Protein AF-A0A7S2EVN6-F1 (afdb_monomer_lite)

pLDDT: mean 78.7, std 13.64, range [41.75, 97.62]

Organism: Trieres chinensis (NCBI:txid1514140)

Secondary structure (DSSP, 8-state):
-HHHHHHHHHHHHHHS----SS---HHHHHHHHHHHHHHHHHHHHHHHHT-TTS-HHHHHHHHHHHHHHHHHT-TT------HHHHHHHTHHHHHHHHHHTS-HHHHHHTHHHHHHIIIIIHHHHHHHHHHHHHHHHHHHT-

Sequence (142 aa):
ARTCCASILNVFHEHCDHPEEEDLSDRRLFIIVFVIAFCGMVKSLIRHFKIRWLPEAAGCILVGVLAWVIMQFVPHFDFHFDGDMFLRVLVPPIVFEAALSIDKKAFHRHVVPIILFAVVGTLMSTMLTALIVSKGTALMNT

Structure (mmCIF, N/CA/C/O backbone):
data_AF-A0A7S2EVN6-F1
#
_entry.id   AF-A0A7S2EVN6-F1
#
loop_
_atom_site.group_PDB
_atom_site.id
_atom_site.type_symbol
_atom_site.label_atom_id
_atom_site.label_alt_id
_atom_site.label_comp_id
_atom_site.label_asym_id
_atom_site.label_entity_id
_atom_site.label_seq_id
_atom_site.pdbx_PDB_ins_code
_atom_site.Cartn_x
_atom_site.Cartn_y
_atom_site.Cartn_z
_atom_site.occupancy
_atom_site.B_iso_or_equiv
_atom_site.auth_seq_id
_atom_site.auth_comp_id
_atom_site.auth_asym_id
_atom_site.auth_atom_id
_atom_site.pdbx_PDB_model_num
ATOM 1 N N . ALA A 1 1 ? -17.744 -49.969 -2.277 1.00 50.44 1 ALA A N 1
ATOM 2 C CA . ALA A 1 1 ? -16.954 -48.883 -1.652 1.00 50.44 1 ALA A CA 1
ATOM 3 C C . ALA A 1 1 ? -15.914 -48.243 -2.587 1.00 50.44 1 ALA A C 1
ATOM 5 O O . ALA A 1 1 ? -15.731 -47.040 -2.499 1.00 50.44 1 ALA A O 1
ATOM 6 N N . ARG A 1 2 ? -15.243 -48.981 -3.495 1.00 54.56 2 ARG A N 1
ATOM 7 C CA . ARG A 1 2 ? -14.191 -48.411 -4.374 1.00 54.56 2 ARG A CA 1
ATOM 8 C C . ARG A 1 2 ? -14.696 -47.512 -5.516 1.00 54.56 2 ARG A C 1
ATOM 10 O O . ARG A 1 2 ? -13.951 -46.666 -5.986 1.00 54.56 2 ARG A O 1
ATOM 17 N N . THR A 1 3 ? -15.956 -47.649 -5.921 1.00 59.03 3 THR A 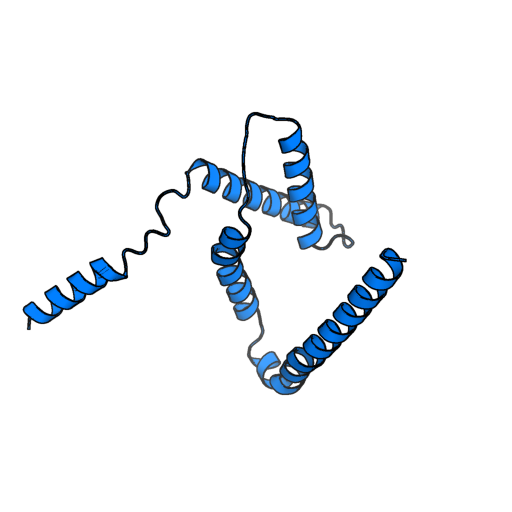N 1
ATOM 18 C CA . THR A 1 3 ? -16.560 -46.858 -7.007 1.00 59.03 3 THR A CA 1
ATOM 19 C C . THR A 1 3 ? -16.851 -45.404 -6.614 1.00 59.03 3 THR A C 1
ATOM 21 O O . THR A 1 3 ? -16.676 -44.520 -7.441 1.00 59.03 3 THR A O 1
ATOM 24 N N . CYS A 1 4 ? -17.185 -45.123 -5.345 1.00 61.94 4 CYS A N 1
ATOM 25 C CA . CYS A 1 4 ? -17.371 -43.743 -4.862 1.00 61.94 4 CYS A CA 1
ATOM 26 C C . CYS A 1 4 ? -16.069 -42.932 -4.844 1.00 61.94 4 CYS A C 1
ATOM 28 O O . CYS A 1 4 ? -16.094 -41.745 -5.148 1.00 61.94 4 CYS A O 1
ATOM 30 N N . CYS A 1 5 ? -14.938 -43.565 -4.507 1.00 63.44 5 CYS A N 1
ATOM 31 C CA . CYS A 1 5 ? -13.643 -42.883 -4.486 1.00 63.44 5 CYS A CA 1
ATOM 32 C C . CYS A 1 5 ? -13.216 -42.474 -5.905 1.00 63.44 5 CYS A C 1
ATOM 34 O O . CYS A 1 5 ? -12.750 -41.362 -6.104 1.00 63.44 5 CYS A O 1
ATOM 36 N N . ALA A 1 6 ? -13.471 -43.330 -6.902 1.00 71.12 6 ALA A N 1
ATOM 37 C CA . ALA A 1 6 ? -13.182 -43.023 -8.301 1.00 71.12 6 ALA A CA 1
ATOM 38 C C . ALA A 1 6 ? -14.041 -41.866 -8.848 1.00 71.12 6 ALA A C 1
ATOM 40 O O . ALA A 1 6 ? -13.512 -41.004 -9.540 1.00 71.12 6 ALA A O 1
ATOM 41 N N . SER A 1 7 ? -15.334 -41.793 -8.498 1.00 67.00 7 SER A N 1
ATOM 42 C CA . SER A 1 7 ? -16.186 -40.666 -8.915 1.00 67.00 7 SER A CA 1
ATOM 43 C C . SER A 1 7 ? -15.789 -39.341 -8.268 1.00 67.00 7 SER A C 1
ATOM 45 O O . SER A 1 7 ? -15.781 -38.328 -8.956 1.00 67.00 7 SER A O 1
ATOM 47 N N . ILE A 1 8 ? -15.433 -39.325 -6.978 1.00 70.62 8 ILE A N 1
ATOM 48 C CA . ILE A 1 8 ? -14.989 -38.085 -6.318 1.00 70.62 8 ILE A CA 1
ATOM 49 C C . ILE A 1 8 ? -13.604 -37.657 -6.817 1.00 70.62 8 ILE A C 1
ATOM 51 O O . ILE A 1 8 ? -13.391 -36.467 -7.009 1.00 70.62 8 ILE A O 1
ATOM 55 N N . LEU A 1 9 ? -12.691 -38.596 -7.096 1.00 71.12 9 LEU A N 1
ATOM 56 C CA . LEU A 1 9 ? -11.378 -38.283 -7.670 1.00 71.12 9 LEU A CA 1
ATOM 57 C C . LEU A 1 9 ? -11.504 -37.686 -9.081 1.00 71.12 9 LEU A C 1
ATOM 59 O O . LEU A 1 9 ? -10.786 -36.748 -9.406 1.00 71.12 9 LEU A O 1
ATOM 63 N N . ASN A 1 10 ? -12.445 -38.182 -9.892 1.00 73.88 10 ASN A N 1
ATOM 64 C CA . ASN A 1 10 ? -12.692 -37.656 -11.236 1.00 73.88 10 ASN A CA 1
ATOM 65 C C . ASN A 1 10 ? -13.333 -36.257 -11.203 1.00 73.88 10 ASN A C 1
ATOM 67 O O . ASN A 1 10 ? -12.949 -35.399 -11.983 1.00 73.88 10 ASN A O 1
ATOM 71 N N . VAL A 1 11 ? -14.249 -35.995 -10.259 1.00 68.06 11 VAL A N 1
ATOM 72 C CA . VAL A 1 11 ? -14.825 -34.652 -10.039 1.00 68.06 11 VAL A CA 1
ATOM 73 C C . VAL A 1 11 ? -13.787 -33.683 -9.464 1.00 68.06 11 VAL A C 1
ATOM 75 O O . VAL A 1 11 ? -13.754 -32.524 -9.859 1.00 68.06 11 VAL A O 1
ATOM 78 N N . PHE A 1 12 ? -12.904 -34.142 -8.572 1.00 66.06 12 PHE A N 1
ATOM 79 C CA . PHE A 1 12 ? -11.794 -33.329 -8.067 1.00 66.06 12 PHE A CA 1
ATOM 80 C C . PHE A 1 12 ? -10.809 -32.980 -9.190 1.00 66.06 12 PHE A C 1
ATOM 82 O O . PHE A 1 12 ? -10.344 -31.855 -9.256 1.00 66.06 12 PHE A O 1
ATOM 89 N N . HIS A 1 13 ? -10.545 -33.898 -10.120 1.00 63.03 13 HIS A N 1
ATOM 90 C CA . HIS A 1 13 ? -9.684 -33.633 -11.275 1.00 63.03 13 HIS A CA 1
ATOM 91 C C . HIS A 1 13 ? -10.342 -32.723 -12.332 1.00 63.03 13 HIS A C 1
ATOM 93 O O . HIS A 1 13 ? -9.641 -32.065 -13.087 1.00 63.03 13 HIS A O 1
ATOM 99 N N . GLU A 1 14 ? -11.677 -32.669 -12.388 1.00 64.19 14 GLU A N 1
ATOM 100 C CA . GLU A 1 14 ? -12.427 -31.800 -13.312 1.00 64.19 14 GLU A CA 1
ATOM 101 C C . GLU A 1 14 ? -12.707 -30.402 -12.722 1.00 64.19 14 GLU A C 1
ATOM 103 O O . GLU A 1 14 ? -12.917 -29.451 -13.468 1.00 64.19 14 GLU A O 1
ATOM 108 N N . HIS A 1 15 ? -12.706 -30.255 -11.387 1.00 62.88 15 HIS A N 1
ATOM 109 C CA . HIS A 1 15 ? -13.02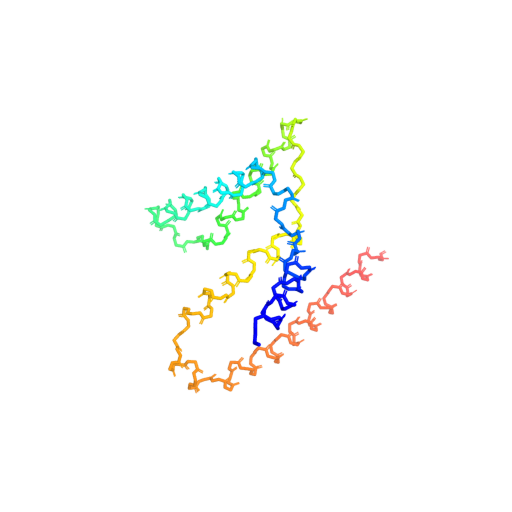1 -28.993 -10.694 1.00 62.88 15 HIS A CA 1
ATOM 110 C C . HIS A 1 15 ? -11.844 -28.365 -9.925 1.00 62.88 15 HIS A C 1
ATOM 112 O O . HIS A 1 15 ? -11.918 -27.195 -9.556 1.00 62.88 15 HIS A O 1
ATOM 118 N N . CYS A 1 16 ? -10.770 -29.119 -9.667 1.00 57.09 16 CYS A N 1
ATOM 119 C CA . CYS A 1 16 ? -9.502 -28.607 -9.134 1.00 57.09 16 CYS A CA 1
ATOM 120 C C . CYS A 1 16 ? -8.379 -28.578 -10.177 1.00 57.09 16 CYS A C 1
ATOM 122 O O . CYS A 1 16 ? -7.253 -28.250 -9.817 1.00 57.09 16 CYS A O 1
ATOM 124 N N . ASP A 1 17 ? -8.682 -28.824 -11.453 1.00 43.09 17 ASP A N 1
ATOM 125 C CA . ASP A 1 17 ? -7.917 -28.212 -12.540 1.00 43.09 17 ASP A CA 1
ATOM 126 C C . ASP A 1 17 ? -8.483 -26.803 -12.752 1.00 43.09 17 ASP A C 1
ATOM 128 O O . ASP A 1 17 ? -9.249 -26.513 -13.668 1.00 43.09 17 ASP A O 1
ATOM 132 N N . HIS A 1 18 ? -8.201 -25.927 -11.790 1.00 42.00 18 HIS A N 1
ATOM 133 C CA . HIS A 1 18 ? -8.130 -24.516 -12.114 1.00 42.00 18 HIS A CA 1
ATOM 134 C C . HIS A 1 18 ? -6.762 -24.337 -12.770 1.00 42.00 18 HIS A C 1
ATOM 136 O O . HIS A 1 18 ? -5.760 -24.391 -12.052 1.00 42.00 18 HIS A O 1
ATOM 142 N N . PRO A 1 19 ? -6.668 -24.087 -14.085 1.00 42.41 19 PRO A N 1
ATOM 143 C CA . PRO A 1 19 ? -5.458 -23.514 -14.625 1.00 42.41 19 PRO A CA 1
ATOM 144 C C . PRO A 1 19 ? -5.441 -22.048 -14.178 1.00 42.41 19 PRO A C 1
ATOM 146 O O . PRO A 1 19 ? -5.857 -21.152 -14.904 1.00 42.41 19 PRO A O 1
ATOM 149 N N . GLU A 1 20 ? -5.011 -21.786 -12.945 1.00 42.31 20 GLU A N 1
ATOM 150 C CA . GLU A 1 20 ? -4.385 -20.497 -12.629 1.00 42.31 20 GLU A CA 1
ATOM 151 C C . GLU A 1 20 ? -2.854 -20.647 -12.510 1.00 42.31 20 GLU A C 1
ATOM 153 O O . GLU A 1 20 ? -2.201 -19.752 -11.983 1.00 42.31 20 GLU A O 1
ATOM 158 N N . GLU A 1 21 ? -2.259 -21.740 -13.026 1.00 50.19 21 GLU A N 1
ATOM 159 C CA . GLU A 1 21 ? -0.810 -22.011 -12.902 1.00 50.19 21 GLU A CA 1
ATOM 160 C C . GLU A 1 21 ? -0.042 -22.447 -14.178 1.00 50.19 21 GLU A C 1
ATOM 162 O O . GLU A 1 21 ? 1.091 -22.900 -14.068 1.00 50.19 21 GLU A O 1
ATOM 167 N N . GLU A 1 22 ? -0.534 -22.209 -15.399 1.00 46.84 22 GLU A N 1
ATOM 168 C CA . GLU A 1 22 ? 0.283 -22.288 -16.638 1.00 46.84 22 GLU A CA 1
ATOM 169 C C . GLU A 1 22 ? -0.158 -21.127 -17.561 1.00 46.84 22 GLU A C 1
ATOM 171 O O . GLU A 1 22 ? -1.283 -21.133 -18.038 1.00 46.84 22 GLU A O 1
ATOM 176 N N . ASP A 1 23 ? 0.508 -19.985 -17.777 1.00 41.75 23 ASP A N 1
ATOM 177 C CA . ASP A 1 23 ? 1.918 -19.620 -17.918 1.00 41.75 23 ASP A CA 1
ATOM 178 C C . ASP A 1 23 ? 2.271 -18.388 -17.052 1.00 41.75 23 ASP A C 1
ATOM 180 O O . ASP A 1 23 ? 2.330 -17.241 -17.526 1.00 41.75 23 ASP A O 1
ATOM 184 N N . LEU A 1 24 ? 2.596 -18.577 -15.772 1.00 57.38 24 LEU A N 1
ATOM 185 C CA . LEU A 1 24 ? 3.371 -17.563 -15.054 1.00 57.38 24 LEU A CA 1
ATOM 186 C C . LEU A 1 24 ? 4.819 -17.683 -15.541 1.00 57.38 24 LEU A C 1
ATOM 188 O O . LEU A 1 24 ? 5.660 -18.255 -14.860 1.00 57.38 24 LEU A O 1
ATOM 192 N N . SER A 1 25 ? 5.067 -17.191 -16.766 1.00 62.56 25 SER A N 1
ATOM 193 C CA . SER A 1 25 ? 6.353 -17.221 -17.477 1.00 62.56 25 SER A CA 1
ATOM 194 C C . SER A 1 25 ? 7.500 -17.118 -16.479 1.00 62.56 25 SER A C 1
ATOM 196 O O . SER A 1 25 ? 7.534 -16.144 -15.724 1.00 62.56 25 SER A O 1
ATOM 198 N N . ASP A 1 26 ? 8.430 -18.077 -16.469 1.00 75.81 26 ASP A N 1
ATOM 199 C CA . ASP A 1 26 ? 9.527 -18.137 -15.490 1.00 75.81 26 ASP A CA 1
ATOM 200 C C . ASP A 1 26 ? 10.207 -16.771 -15.326 1.00 75.81 26 ASP A C 1
ATOM 202 O O . ASP A 1 26 ? 10.501 -16.316 -14.223 1.00 75.81 26 ASP A O 1
ATOM 206 N N . ARG A 1 27 ? 10.351 -16.040 -16.439 1.00 69.62 27 ARG A N 1
ATOM 207 C CA . ARG A 1 27 ? 10.858 -14.664 -16.498 1.00 69.62 27 ARG A CA 1
ATOM 208 C C . ARG A 1 27 ? 10.067 -13.676 -15.631 1.00 69.62 27 ARG A C 1
ATOM 210 O O . ARG A 1 27 ? 10.679 -12.837 -14.979 1.00 69.62 27 ARG A O 1
ATOM 217 N N . ARG A 1 28 ? 8.734 -13.745 -15.611 1.00 72.19 28 ARG A N 1
ATOM 218 C CA . ARG A 1 28 ? 7.881 -12.927 -14.733 1.00 72.19 28 ARG A CA 1
ATOM 219 C C . ARG A 1 28 ? 8.102 -13.289 -13.266 1.00 72.19 28 ARG A C 1
ATOM 221 O O . ARG A 1 28 ? 8.254 -12.376 -12.458 1.00 72.19 28 ARG A O 1
ATOM 228 N N . LEU A 1 29 ? 8.203 -14.578 -12.932 1.00 74.75 29 LEU A N 1
ATOM 229 C CA . LEU A 1 29 ? 8.488 -15.016 -11.563 1.00 74.75 29 LEU A CA 1
ATOM 230 C C . LEU A 1 29 ? 9.865 -14.527 -11.094 1.00 74.75 29 LEU A C 1
ATOM 232 O O . LEU A 1 29 ? 9.979 -13.943 -10.019 1.00 74.75 29 LEU A O 1
ATOM 236 N N . PHE A 1 30 ? 10.897 -14.680 -11.930 1.00 79.50 30 PHE A N 1
ATOM 237 C CA . PHE A 1 30 ? 12.245 -14.183 -11.647 1.00 79.50 30 PHE A CA 1
ATOM 238 C C . PHE A 1 30 ? 12.265 -12.670 -11.422 1.00 79.50 30 PHE A C 1
ATOM 240 O O . PHE A 1 30 ? 12.925 -12.211 -10.494 1.00 79.50 30 PHE A O 1
ATOM 247 N N . ILE A 1 31 ? 11.518 -11.896 -12.217 1.00 76.38 31 ILE A N 1
ATOM 248 C CA . ILE A 1 31 ? 11.396 -10.444 -12.029 1.00 76.38 31 ILE A CA 1
ATOM 249 C C . ILE A 1 31 ? 10.712 -10.127 -10.693 1.00 76.38 31 ILE A C 1
ATOM 251 O O . ILE A 1 31 ? 11.223 -9.301 -9.941 1.00 76.38 31 ILE A O 1
ATOM 255 N N . ILE A 1 32 ? 9.607 -10.798 -10.353 1.00 76.12 32 ILE A N 1
ATOM 256 C CA . ILE A 1 32 ? 8.900 -10.587 -9.078 1.00 76.12 32 ILE A CA 1
ATOM 257 C C . ILE A 1 32 ? 9.819 -10.914 -7.893 1.00 76.12 32 ILE A C 1
ATOM 259 O O . ILE A 1 32 ? 9.953 -10.108 -6.973 1.00 76.12 32 ILE A O 1
ATOM 263 N N . VAL A 1 33 ? 10.509 -12.056 -7.935 1.00 81.00 33 VAL A N 1
ATOM 264 C CA . VAL A 1 33 ? 11.463 -12.472 -6.896 1.00 81.00 33 VAL A CA 1
ATOM 265 C C . VAL A 1 33 ? 12.624 -11.485 -6.790 1.00 81.00 33 VAL A C 1
ATOM 267 O O . VAL A 1 33 ? 13.006 -11.114 -5.682 1.00 81.00 33 VAL A O 1
ATOM 270 N N . PHE A 1 34 ? 13.157 -11.009 -7.917 1.00 83.25 34 PHE A N 1
ATOM 271 C CA . PHE A 1 34 ? 14.225 -10.012 -7.937 1.00 83.25 34 PHE A CA 1
ATOM 272 C C . PHE A 1 34 ? 13.774 -8.682 -7.320 1.00 83.25 34 PHE A C 1
ATOM 274 O O . PHE A 1 34 ? 14.496 -8.107 -6.507 1.00 83.25 34 PHE A O 1
ATOM 281 N N . VAL A 1 35 ? 12.562 -8.220 -7.637 1.00 80.56 35 VAL A N 1
ATOM 282 C CA . VAL A 1 35 ? 11.978 -7.002 -7.055 1.00 80.56 35 VAL A CA 1
ATOM 283 C C . VAL A 1 35 ? 11.761 -7.166 -5.549 1.00 80.56 35 VAL A C 1
ATOM 285 O O . VAL A 1 35 ? 12.150 -6.287 -4.783 1.00 80.56 35 VAL A O 1
ATOM 288 N N . ILE A 1 36 ? 11.217 -8.301 -5.094 1.00 80.88 36 ILE A N 1
ATOM 289 C CA . ILE A 1 36 ? 11.040 -8.591 -3.661 1.00 80.88 36 ILE A CA 1
ATOM 290 C C . ILE A 1 36 ? 12.399 -8.659 -2.949 1.00 80.88 36 ILE A C 1
ATOM 292 O O . ILE A 1 36 ? 12.553 -8.092 -1.865 1.00 80.88 36 ILE A O 1
ATOM 296 N N . ALA A 1 37 ? 13.409 -9.283 -3.561 1.00 85.00 37 ALA A N 1
ATOM 297 C CA . ALA A 1 37 ? 14.765 -9.347 -3.023 1.00 85.00 37 ALA A CA 1
ATOM 298 C C . ALA A 1 37 ? 15.412 -7.958 -2.929 1.00 85.00 37 ALA A C 1
ATOM 300 O O . ALA A 1 37 ? 16.040 -7.641 -1.918 1.00 85.00 37 ALA A O 1
ATOM 301 N N . PHE A 1 38 ? 15.220 -7.100 -3.934 1.00 86.19 38 PHE A N 1
ATOM 302 C CA . PHE A 1 38 ? 15.721 -5.727 -3.918 1.00 86.19 38 PHE A CA 1
ATOM 303 C C . PHE A 1 38 ? 15.002 -4.873 -2.865 1.00 86.19 38 PHE A C 1
ATOM 305 O O . PHE A 1 38 ? 15.654 -4.155 -2.107 1.00 86.19 38 PHE A O 1
ATOM 312 N N . CYS A 1 39 ? 13.681 -5.006 -2.731 1.00 83.94 39 CYS A N 1
ATOM 313 C CA . CYS A 1 39 ? 12.923 -4.413 -1.627 1.00 83.94 39 CYS A CA 1
ATOM 314 C C . CYS A 1 39 ? 13.453 -4.886 -0.262 1.00 83.94 39 CYS A C 1
ATOM 316 O O . CYS A 1 39 ? 13.663 -4.073 0.640 1.00 83.94 39 CYS A O 1
ATOM 318 N N . GLY A 1 40 ? 13.765 -6.179 -0.119 1.00 84.38 40 GLY A N 1
ATOM 319 C CA . GLY A 1 40 ? 14.407 -6.741 1.073 1.00 84.38 40 GLY A CA 1
ATOM 320 C C . GLY A 1 40 ? 15.808 -6.173 1.334 1.00 84.38 40 GLY A C 1
ATOM 321 O O . GLY A 1 40 ? 16.147 -5.854 2.476 1.00 84.38 40 GLY A O 1
ATOM 322 N N . MET A 1 41 ? 16.604 -5.972 0.281 1.00 84.25 41 MET A N 1
ATOM 323 C CA . MET A 1 41 ? 17.922 -5.338 0.351 1.00 84.25 41 MET A CA 1
ATOM 324 C C . MET A 1 41 ? 17.811 -3.896 0.846 1.00 84.25 41 MET A C 1
ATOM 326 O O . MET A 1 41 ? 18.531 -3.501 1.761 1.00 84.25 41 MET A O 1
ATOM 330 N N . VAL A 1 42 ? 16.864 -3.125 0.306 1.00 81.75 42 VAL A N 1
ATOM 331 C CA . VAL A 1 42 ? 16.595 -1.743 0.724 1.00 81.75 42 VAL A CA 1
ATOM 332 C C . VAL A 1 42 ? 16.100 -1.695 2.166 1.00 81.75 42 VAL A C 1
ATOM 334 O O . VAL A 1 42 ? 16.593 -0.880 2.941 1.00 81.75 42 VAL A O 1
ATOM 337 N N . LYS A 1 43 ? 15.229 -2.621 2.585 1.00 79.69 43 LYS A N 1
ATOM 338 C CA . LYS A 1 43 ? 14.827 -2.772 3.994 1.00 79.69 43 LYS A CA 1
ATOM 339 C C . LYS A 1 43 ? 16.034 -3.044 4.902 1.00 79.69 43 LYS A C 1
ATOM 341 O O . LYS A 1 43 ? 16.167 -2.430 5.963 1.00 79.69 43 LYS A O 1
ATOM 346 N N . SER A 1 44 ? 16.942 -3.925 4.477 1.00 80.62 44 SER A N 1
ATOM 347 C CA . SER A 1 44 ? 18.186 -4.222 5.198 1.00 80.62 44 SER A CA 1
ATOM 348 C C . SER A 1 44 ? 19.105 -2.997 5.280 1.00 80.62 44 SER A C 1
ATOM 350 O O . SER A 1 44 ? 19.641 -2.690 6.348 1.00 80.62 44 SER A O 1
ATOM 352 N N . LEU A 1 45 ? 19.215 -2.242 4.184 1.00 79.69 45 LEU A N 1
ATOM 353 C CA . LEU A 1 45 ? 20.045 -1.047 4.083 1.00 79.69 45 LEU A CA 1
ATOM 354 C C . LEU A 1 45 ? 19.489 0.116 4.918 1.00 79.69 45 LEU A C 1
ATOM 356 O O . LEU A 1 45 ? 20.254 0.751 5.637 1.00 79.69 45 LEU A O 1
ATOM 360 N N . ILE A 1 46 ? 18.171 0.347 4.916 1.00 77.06 46 ILE A N 1
ATOM 361 C CA . ILE A 1 46 ? 17.495 1.361 5.750 1.00 77.06 46 ILE A CA 1
ATOM 362 C C . ILE A 1 46 ? 17.721 1.072 7.238 1.00 77.06 46 ILE A C 1
ATOM 364 O O . ILE A 1 46 ? 18.032 1.982 8.013 1.00 77.06 46 ILE A O 1
ATOM 368 N N . ARG A 1 47 ? 17.633 -0.203 7.639 1.00 73.56 47 ARG A N 1
ATOM 369 C CA . ARG A 1 47 ? 17.933 -0.631 9.012 1.00 73.56 47 ARG A CA 1
ATOM 370 C C . ARG A 1 47 ? 19.396 -0.376 9.380 1.00 73.56 47 ARG A C 1
ATOM 372 O O . ARG A 1 47 ? 19.665 0.045 10.503 1.00 73.56 47 ARG A O 1
ATOM 379 N N . HIS A 1 48 ? 20.323 -0.588 8.446 1.00 75.88 48 HIS A N 1
ATOM 380 C CA . HIS A 1 48 ? 21.753 -0.363 8.664 1.00 75.88 48 HIS A CA 1
ATOM 381 C C . HIS A 1 48 ? 22.123 1.130 8.712 1.00 75.88 48 HIS A C 1
ATOM 383 O O . HIS A 1 48 ? 22.934 1.541 9.537 1.00 75.88 48 HIS A O 1
ATOM 389 N N . PHE A 1 49 ? 21.493 1.963 7.879 1.00 73.31 49 PHE A N 1
ATOM 390 C CA . PHE A 1 49 ? 21.729 3.412 7.827 1.00 73.31 49 PHE A CA 1
ATOM 391 C C . PHE A 1 49 ? 20.999 4.201 8.931 1.00 73.31 49 PHE A C 1
ATOM 393 O O . PHE A 1 49 ? 21.198 5.408 9.058 1.00 73.31 49 PHE A O 1
ATOM 400 N N . LYS A 1 50 ? 20.177 3.532 9.756 1.00 63.00 50 LYS A N 1
ATOM 401 C CA . LYS A 1 50 ? 19.501 4.089 10.946 1.00 63.00 50 LYS A CA 1
ATOM 402 C C . LYS A 1 50 ? 18.704 5.375 10.657 1.00 63.00 50 LYS A C 1
ATOM 404 O O . LYS A 1 50 ? 18.571 6.249 11.516 1.00 63.00 50 LYS A O 1
ATOM 409 N N . ILE A 1 51 ? 18.141 5.480 9.452 1.00 65.06 51 ILE A N 1
ATOM 410 C CA . ILE A 1 51 ? 17.318 6.616 9.024 1.00 65.06 51 ILE A CA 1
ATOM 411 C C . ILE A 1 51 ? 15.926 6.450 9.642 1.00 65.06 51 ILE A C 1
ATOM 413 O O . ILE A 1 51 ? 15.081 5.730 9.127 1.00 65.06 51 ILE A O 1
ATOM 417 N N . ARG A 1 52 ? 15.673 7.132 10.765 1.00 66.50 52 ARG A N 1
ATOM 418 C CA . ARG A 1 52 ? 14.366 7.126 11.461 1.00 66.50 52 ARG A CA 1
ATOM 419 C C . ARG A 1 52 ? 13.232 7.835 10.703 1.00 66.50 52 ARG A C 1
ATOM 421 O O . ARG A 1 52 ? 12.113 7.857 11.199 1.00 66.50 52 ARG A O 1
ATOM 428 N N . TRP A 1 53 ? 13.526 8.451 9.559 1.00 74.25 53 TRP A N 1
ATOM 429 C CA . TRP A 1 53 ? 12.598 9.320 8.830 1.00 74.25 53 TRP A CA 1
ATOM 430 C C . TRP A 1 53 ? 11.868 8.637 7.665 1.00 74.25 53 TRP A C 1
ATOM 432 O O . TRP A 1 53 ? 10.853 9.160 7.219 1.00 74.25 53 TRP A O 1
ATOM 442 N N . LEU A 1 54 ? 12.344 7.483 7.175 1.00 73.94 54 LEU A N 1
ATOM 443 C CA . LEU A 1 54 ? 11.718 6.793 6.041 1.00 73.94 54 LEU A CA 1
ATOM 444 C C . LEU A 1 54 ? 10.900 5.577 6.510 1.00 73.94 54 LEU A C 1
ATOM 446 O O . LEU A 1 54 ? 11.486 4.653 7.080 1.00 73.94 54 LEU A O 1
ATOM 450 N N . PRO A 1 55 ? 9.576 5.529 6.255 1.00 77.81 55 PRO A N 1
ATOM 451 C CA . PRO A 1 55 ? 8.799 4.320 6.482 1.00 77.81 55 PRO A CA 1
ATOM 452 C C . PRO A 1 55 ? 9.227 3.237 5.487 1.00 77.81 55 PRO A C 1
ATOM 454 O O . PRO A 1 55 ? 9.481 3.517 4.316 1.00 77.81 55 PRO A O 1
ATOM 457 N N . GLU A 1 56 ? 9.276 1.990 5.953 1.00 78.19 56 GLU A N 1
ATOM 458 C CA . GLU A 1 56 ? 9.695 0.823 5.165 1.00 78.19 56 GLU A CA 1
ATOM 459 C C . GLU A 1 56 ? 8.980 0.749 3.807 1.00 78.19 56 GLU A C 1
ATOM 461 O O . GLU A 1 56 ? 9.619 0.582 2.768 1.00 78.19 56 GLU A O 1
ATOM 466 N N . ALA A 1 57 ? 7.661 0.963 3.815 1.00 83.38 57 ALA A N 1
ATOM 467 C CA . ALA A 1 57 ? 6.836 0.940 2.615 1.00 83.38 57 ALA A CA 1
ATOM 468 C C . ALA A 1 57 ? 7.234 2.020 1.593 1.00 83.38 57 ALA A C 1
ATOM 470 O O . ALA A 1 57 ? 7.257 1.741 0.397 1.00 83.38 57 ALA A O 1
ATOM 471 N N . ALA A 1 58 ? 7.611 3.227 2.034 1.00 85.12 58 ALA A N 1
ATOM 472 C CA . ALA A 1 58 ? 8.045 4.284 1.115 1.00 85.12 58 ALA A CA 1
ATOM 473 C C . ALA A 1 58 ? 9.362 3.933 0.412 1.00 85.12 58 ALA A C 1
ATOM 475 O O . ALA A 1 58 ? 9.540 4.288 -0.752 1.00 85.12 58 ALA A O 1
ATOM 476 N N . GLY A 1 59 ? 10.257 3.199 1.085 1.00 85.19 59 GLY A N 1
ATOM 477 C CA . GLY A 1 59 ? 11.475 2.676 0.467 1.00 85.19 59 GLY A CA 1
ATOM 478 C C . GLY A 1 59 ? 11.159 1.742 -0.702 1.00 85.19 59 GLY A C 1
ATOM 479 O O . GLY A 1 59 ? 11.659 1.949 -1.804 1.00 85.19 59 GLY A O 1
ATOM 480 N N . CYS A 1 60 ? 10.273 0.766 -0.492 1.00 83.69 60 CYS A N 1
ATOM 481 C CA . CYS A 1 60 ? 9.847 -0.169 -1.539 1.00 83.69 60 CYS A CA 1
ATOM 482 C C . CYS A 1 60 ? 9.127 0.531 -2.706 1.00 83.69 60 CYS A C 1
ATOM 484 O O . CYS A 1 60 ? 9.357 0.187 -3.864 1.00 83.69 60 CYS A O 1
ATOM 486 N N . ILE A 1 61 ? 8.302 1.547 -2.425 1.00 88.38 61 ILE A N 1
ATOM 487 C CA . ILE A 1 61 ? 7.633 2.348 -3.464 1.00 88.38 61 ILE A CA 1
ATOM 488 C C . ILE A 1 61 ? 8.666 3.084 -4.329 1.00 88.38 61 ILE A C 1
ATOM 490 O O . ILE A 1 61 ? 8.577 3.045 -5.554 1.00 88.38 61 ILE A O 1
ATOM 494 N N . LEU A 1 62 ? 9.677 3.707 -3.712 1.00 87.94 62 LEU A N 1
ATOM 495 C CA . LEU A 1 62 ? 10.734 4.422 -4.435 1.00 87.94 62 LEU A CA 1
ATOM 496 C C . LEU A 1 62 ? 11.506 3.491 -5.381 1.00 87.94 62 LEU A C 1
ATOM 498 O O . LEU A 1 62 ? 11.777 3.857 -6.521 1.00 87.94 62 LEU A O 1
ATOM 502 N N . VAL A 1 63 ? 11.824 2.276 -4.924 1.00 86.69 63 VAL A N 1
ATOM 503 C CA . VAL A 1 63 ? 12.458 1.238 -5.751 1.00 86.69 63 VAL A CA 1
ATOM 504 C C . VAL A 1 63 ? 11.610 0.912 -6.972 1.00 86.69 63 VAL A C 1
ATOM 506 O O . VAL A 1 63 ? 12.139 0.888 -8.079 1.00 86.69 63 VAL A O 1
ATOM 509 N N . GLY A 1 64 ? 10.311 0.667 -6.777 1.00 85.56 64 GLY A N 1
ATOM 510 C CA . GLY A 1 64 ? 9.396 0.346 -7.872 1.00 85.56 64 GLY A CA 1
ATOM 511 C C . GLY A 1 64 ? 9.323 1.467 -8.909 1.00 85.56 64 GLY A C 1
ATOM 512 O O . GLY A 1 64 ? 9.408 1.202 -10.105 1.00 85.56 64 GLY A O 1
ATOM 513 N N . VAL A 1 65 ? 9.258 2.724 -8.456 1.00 88.06 65 VAL A N 1
ATOM 514 C CA . VAL A 1 65 ? 9.269 3.902 -9.338 1.00 88.06 65 VAL A CA 1
ATOM 515 C C . VAL A 1 65 ? 10.589 4.010 -10.103 1.00 88.06 65 VAL A C 1
ATOM 517 O O . VAL A 1 65 ? 10.573 4.207 -11.314 1.00 88.06 65 VAL A O 1
ATOM 520 N N . LEU A 1 66 ? 11.735 3.839 -9.437 1.00 87.75 66 LEU A N 1
ATOM 521 C CA . LEU A 1 66 ? 13.045 3.872 -10.096 1.00 87.75 66 LEU A CA 1
ATOM 522 C C . LEU A 1 66 ? 13.191 2.747 -11.126 1.00 87.75 66 LEU A C 1
ATOM 524 O O . LEU A 1 66 ? 13.654 2.998 -12.235 1.00 87.75 66 LEU A O 1
ATOM 528 N N . ALA A 1 67 ? 12.762 1.530 -10.790 1.00 84.12 67 ALA A N 1
ATOM 529 C CA . ALA A 1 67 ? 12.769 0.397 -11.708 1.00 84.12 67 ALA A CA 1
ATOM 530 C C . ALA A 1 67 ? 11.886 0.664 -12.936 1.00 84.12 67 ALA A C 1
ATOM 532 O O . ALA A 1 67 ? 12.329 0.422 -14.056 1.00 84.12 67 ALA A O 1
ATOM 533 N N . TRP A 1 68 ? 10.688 1.228 -12.741 1.00 84.38 68 TRP A N 1
ATOM 534 C CA . TRP A 1 68 ? 9.790 1.620 -13.830 1.00 84.38 68 TRP A CA 1
ATOM 535 C C . TRP A 1 68 ? 10.413 2.692 -14.739 1.00 84.38 68 TRP A C 1
ATOM 537 O O . TRP A 1 68 ? 10.415 2.534 -15.959 1.00 84.38 68 TRP A O 1
ATOM 547 N N . VAL A 1 69 ? 11.029 3.730 -14.159 1.00 86.50 69 VAL A N 1
ATOM 548 C CA . VAL A 1 69 ? 11.739 4.777 -14.918 1.00 86.50 69 VAL A CA 1
ATOM 549 C C . VAL A 1 69 ? 12.900 4.188 -15.724 1.00 86.50 69 VAL A C 1
ATOM 551 O O . VAL A 1 69 ? 13.062 4.526 -16.892 1.00 86.50 69 VAL A O 1
ATOM 554 N N . ILE A 1 70 ? 13.693 3.282 -15.141 1.00 84.12 70 ILE A N 1
ATOM 555 C CA . ILE A 1 70 ? 14.795 2.604 -15.847 1.00 84.12 70 ILE A CA 1
ATOM 556 C C . ILE A 1 70 ? 14.256 1.753 -17.006 1.00 84.12 70 ILE A C 1
ATOM 558 O O . ILE A 1 70 ? 14.851 1.737 -18.083 1.00 84.12 70 ILE A O 1
ATOM 562 N N . MET A 1 71 ? 13.115 1.087 -16.814 1.00 78.88 71 MET A N 1
ATOM 563 C CA . MET A 1 71 ? 12.477 0.261 -17.841 1.00 78.88 71 MET A CA 1
ATOM 564 C C . MET A 1 71 ? 12.030 1.086 -19.055 1.00 78.88 71 MET A C 1
ATOM 566 O O . MET A 1 71 ? 12.177 0.629 -20.185 1.00 78.88 71 MET A O 1
ATOM 570 N N . GLN A 1 72 ? 11.594 2.334 -18.850 1.00 79.44 72 GLN A N 1
ATOM 571 C CA . GLN A 1 72 ? 11.223 3.252 -19.936 1.00 79.44 72 GLN A CA 1
ATOM 572 C C . GLN A 1 72 ? 12.401 3.595 -20.871 1.00 79.44 72 GLN A C 1
ATOM 574 O O . GLN A 1 72 ? 12.188 3.916 -22.039 1.00 79.44 72 GLN A O 1
ATOM 579 N N . PHE A 1 73 ? 13.645 3.496 -20.391 1.00 82.44 73 PHE A N 1
ATOM 580 C CA . PHE A 1 73 ? 14.845 3.697 -21.209 1.00 82.44 73 PHE A CA 1
ATOM 581 C C . PHE A 1 73 ? 15.279 2.444 -21.989 1.00 82.44 73 PHE A C 1
ATOM 583 O O . PHE A 1 73 ? 16.148 2.547 -22.855 1.00 82.44 73 PHE A O 1
ATOM 590 N N . VAL A 1 74 ? 14.683 1.273 -21.726 1.00 78.75 74 VAL A N 1
ATOM 591 C CA . VAL A 1 74 ? 15.035 -0.002 -22.374 1.00 78.75 74 VAL A CA 1
ATOM 592 C C . VAL A 1 74 ? 13.830 -0.534 -23.172 1.00 78.75 74 VAL A C 1
ATOM 594 O O . VAL A 1 74 ? 13.066 -1.354 -22.665 1.00 78.75 74 VAL A O 1
ATOM 597 N N . PRO A 1 75 ? 13.653 -0.124 -24.445 1.00 61.97 75 PRO A N 1
ATOM 598 C CA . PRO A 1 75 ? 12.450 -0.388 -25.251 1.00 61.97 75 PRO A CA 1
ATOM 599 C C . PRO A 1 75 ? 12.331 -1.837 -25.780 1.00 61.97 75 PRO A C 1
ATOM 601 O O . PRO A 1 75 ? 11.761 -2.072 -26.841 1.00 61.97 75 PRO A O 1
ATOM 604 N N . HIS A 1 76 ? 12.910 -2.826 -25.095 1.00 64.56 76 HIS A N 1
ATOM 605 C CA . HIS A 1 76 ? 12.856 -4.250 -25.475 1.00 64.56 76 HIS A CA 1
ATOM 606 C C . HIS A 1 76 ? 12.191 -5.145 -24.418 1.00 64.56 76 HIS A C 1
ATOM 608 O O . HIS A 1 76 ? 12.147 -6.363 -24.589 1.00 64.56 76 HIS A O 1
ATOM 614 N N . PHE A 1 77 ? 11.661 -4.565 -23.337 1.00 61.81 77 PHE A N 1
ATOM 615 C CA . PHE A 1 77 ? 11.001 -5.309 -22.265 1.00 61.81 77 PHE A CA 1
ATOM 616 C C . PHE A 1 77 ? 9.576 -4.804 -22.024 1.00 61.81 77 PHE A C 1
ATOM 618 O O . PHE A 1 77 ? 9.350 -3.932 -21.189 1.00 61.81 77 PHE A O 1
ATOM 625 N N . ASP A 1 78 ? 8.605 -5.415 -22.703 1.00 59.53 78 ASP A N 1
ATOM 626 C CA . ASP A 1 78 ? 7.181 -5.197 -22.434 1.00 59.53 78 ASP A CA 1
ATOM 627 C C . ASP A 1 78 ? 6.748 -6.014 -21.211 1.00 59.53 78 ASP A C 1
ATOM 629 O O . ASP A 1 78 ? 6.321 -7.170 -21.300 1.00 59.53 78 ASP A O 1
ATOM 633 N N . PHE A 1 79 ? 6.897 -5.419 -20.030 1.00 62.34 79 PHE A N 1
ATOM 634 C CA . PHE A 1 79 ? 6.391 -5.980 -18.782 1.00 62.34 79 PHE A CA 1
ATOM 635 C C . PHE A 1 79 ? 5.146 -5.213 -18.342 1.00 62.34 79 PHE A C 1
ATOM 637 O O . PHE A 1 79 ? 5.221 -4.175 -17.690 1.00 62.34 79 PHE A O 1
ATOM 644 N N . HIS A 1 80 ? 3.980 -5.742 -18.702 1.00 62.91 80 HIS A N 1
ATOM 645 C CA . HIS A 1 80 ? 2.710 -5.257 -18.176 1.00 62.91 80 HIS A CA 1
ATOM 646 C C . HIS A 1 80 ? 2.461 -5.917 -16.819 1.00 62.91 80 HIS A C 1
ATOM 648 O O . HIS A 1 80 ? 2.248 -7.134 -16.736 1.00 62.91 80 HIS A O 1
ATOM 654 N N . PHE A 1 81 ? 2.547 -5.106 -15.763 1.00 63.88 81 PHE A N 1
ATOM 655 C CA . PHE A 1 81 ? 2.146 -5.488 -14.417 1.00 63.88 81 PHE A CA 1
ATOM 656 C C . PHE A 1 81 ? 0.627 -5.382 -14.326 1.00 63.88 81 PHE A C 1
ATOM 658 O O . PHE A 1 81 ? 0.074 -4.283 -14.311 1.00 63.88 81 PHE A O 1
ATOM 665 N N . ASP A 1 82 ? -0.035 -6.531 -14.325 1.00 68.31 82 ASP A N 1
ATOM 666 C CA . ASP A 1 82 ? -1.476 -6.597 -14.148 1.00 68.31 82 ASP A CA 1
ATOM 667 C C . ASP A 1 82 ? -1.801 -6.475 -12.652 1.00 68.31 82 ASP A C 1
ATOM 669 O O . ASP A 1 82 ? -1.337 -7.271 -11.828 1.00 68.31 82 ASP A O 1
ATOM 673 N N . GLY A 1 83 ? -2.539 -5.425 -12.285 1.00 71.31 83 GLY A N 1
ATOM 674 C CA . GLY A 1 83 ? -2.861 -5.129 -10.890 1.00 71.31 83 GLY A CA 1
ATOM 675 C C . GLY A 1 83 ? -3.684 -6.230 -10.220 1.00 71.31 83 GLY A C 1
ATOM 676 O O . GLY A 1 83 ? -3.526 -6.459 -9.020 1.00 71.31 83 GLY A O 1
ATOM 677 N N . ASP A 1 84 ? -4.501 -6.965 -10.978 1.00 75.69 84 ASP A N 1
ATOM 678 C CA . ASP A 1 84 ? -5.354 -8.022 -10.435 1.00 75.69 84 ASP A CA 1
ATOM 679 C C . ASP A 1 84 ? -4.556 -9.258 -10.019 1.00 75.69 84 ASP A C 1
ATOM 681 O O . ASP A 1 84 ? -4.918 -9.932 -9.052 1.00 75.69 84 ASP A O 1
ATOM 685 N N . MET A 1 85 ? -3.441 -9.537 -10.698 1.00 69.75 85 MET A N 1
ATOM 686 C CA . MET A 1 85 ? -2.544 -10.638 -10.340 1.00 69.75 85 MET A CA 1
ATOM 687 C C . MET A 1 85 ? -1.812 -10.356 -9.018 1.00 69.75 85 MET A C 1
ATOM 689 O O . MET A 1 85 ? -1.723 -11.232 -8.156 1.00 69.75 85 MET A O 1
ATOM 693 N N . PHE A 1 86 ? -1.392 -9.106 -8.787 1.00 76.00 86 PHE A N 1
ATOM 694 C CA . PHE A 1 86 ? -0.856 -8.682 -7.488 1.00 76.00 86 PHE A CA 1
ATOM 695 C C . PHE A 1 86 ? -1.902 -8.800 -6.376 1.00 76.00 86 PHE A C 1
ATOM 697 O O . PHE A 1 86 ? -1.608 -9.324 -5.302 1.00 76.00 86 PHE A O 1
ATOM 704 N N . LEU A 1 87 ? -3.131 -8.343 -6.622 1.00 79.94 87 LEU A N 1
ATOM 705 C CA . LEU A 1 87 ? -4.189 -8.396 -5.615 1.00 79.94 87 LEU A CA 1
ATOM 706 C C . LEU A 1 87 ? -4.580 -9.837 -5.266 1.00 79.94 87 LEU A C 1
ATOM 708 O O . LEU A 1 87 ? -4.782 -10.134 -4.093 1.00 79.94 87 LEU A O 1
ATOM 712 N N . ARG A 1 88 ? -4.633 -10.746 -6.245 1.00 80.12 88 ARG A N 1
ATOM 713 C CA . ARG A 1 88 ? -4.952 -12.162 -6.003 1.00 80.12 88 ARG A CA 1
ATOM 714 C C . ARG A 1 88 ? -3.839 -12.926 -5.295 1.00 80.12 88 ARG A C 1
ATOM 716 O O . ARG A 1 88 ? -4.142 -13.734 -4.426 1.00 80.12 88 ARG A O 1
ATOM 723 N N . VAL A 1 89 ? -2.573 -12.671 -5.628 1.00 77.88 89 VAL A N 1
ATOM 724 C CA . VAL A 1 89 ? -1.451 -13.466 -5.098 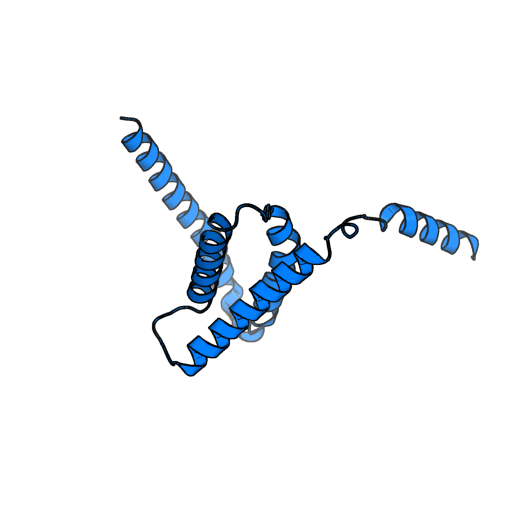1.00 77.88 89 VAL A CA 1
ATOM 725 C C . VAL A 1 89 ? -0.829 -12.841 -3.849 1.00 77.88 89 VAL A C 1
ATOM 727 O O . VAL A 1 89 ? -0.516 -13.562 -2.907 1.00 77.88 89 VAL A O 1
ATOM 730 N N . LEU A 1 90 ? -0.647 -11.515 -3.801 1.00 78.25 90 LEU A N 1
ATOM 731 C CA . LEU A 1 90 ? 0.069 -10.853 -2.702 1.00 78.25 90 LEU A CA 1
ATOM 732 C C . LEU A 1 90 ? -0.840 -10.421 -1.552 1.00 78.25 90 LEU A C 1
ATOM 734 O O . LEU A 1 90 ? -0.425 -10.507 -0.398 1.00 78.25 90 LEU A O 1
ATOM 738 N N . VAL A 1 91 ? -2.073 -9.978 -1.809 1.00 88.00 91 VAL A N 1
ATOM 739 C CA . VAL A 1 91 ? -2.934 -9.491 -0.715 1.00 88.00 91 VAL A CA 1
ATOM 740 C C . VAL A 1 91 ? -3.296 -10.600 0.281 1.00 88.00 91 VAL A C 1
ATOM 742 O O . VAL A 1 91 ? -3.173 -10.334 1.480 1.00 88.00 91 VAL A O 1
ATOM 745 N N . PRO A 1 92 ? -3.664 -11.835 -0.127 1.00 87.00 92 PRO A N 1
ATOM 746 C CA . PRO A 1 92 ? -3.985 -12.892 0.832 1.00 87.00 92 PRO A CA 1
ATOM 747 C C . PRO A 1 92 ? -2.859 -13.210 1.835 1.00 87.00 92 PRO A C 1
ATOM 749 O O . PRO A 1 92 ? -3.136 -13.182 3.039 1.00 87.00 92 PRO A O 1
ATOM 752 N N . PRO A 1 93 ? -1.596 -13.453 1.422 1.00 85.00 93 PRO A N 1
ATOM 753 C CA . PRO A 1 93 ? -0.519 -13.711 2.373 1.00 85.00 93 PRO A CA 1
ATOM 754 C C . PRO A 1 93 ? -0.159 -12.481 3.218 1.00 85.00 93 PRO A C 1
ATOM 756 O O . PRO A 1 93 ? 0.125 -12.645 4.403 1.00 85.00 93 PRO A O 1
ATOM 759 N N . ILE A 1 94 ? -0.215 -11.260 2.665 1.00 86.25 94 ILE A N 1
ATOM 760 C CA . ILE A 1 94 ? 0.084 -10.026 3.417 1.00 86.25 94 ILE A CA 1
ATOM 761 C C . ILE A 1 94 ? -0.943 -9.804 4.534 1.00 86.25 94 ILE A C 1
ATOM 763 O O . ILE A 1 94 ? -0.576 -9.541 5.678 1.00 86.25 94 ILE A O 1
ATOM 767 N N . VAL A 1 95 ? -2.237 -9.928 4.223 1.00 89.69 95 VAL A N 1
ATOM 768 C CA . VAL A 1 95 ? -3.306 -9.741 5.217 1.00 89.69 95 VAL A CA 1
ATOM 769 C C . VAL A 1 95 ? -3.252 -10.834 6.285 1.00 89.69 95 VAL A C 1
ATOM 771 O O . VAL A 1 95 ? -3.479 -10.552 7.462 1.00 89.69 95 VAL A O 1
ATOM 774 N N . PHE A 1 96 ? -2.913 -12.070 5.907 1.00 88.75 96 PHE A N 1
ATOM 775 C CA . PHE A 1 96 ? -2.779 -13.175 6.853 1.00 88.75 96 PHE A CA 1
ATOM 776 C C . PHE A 1 96 ? -1.590 -12.997 7.808 1.00 88.75 96 PHE A C 1
ATOM 778 O O . PHE A 1 96 ? -1.746 -13.188 9.015 1.00 88.75 96 PHE A O 1
ATOM 785 N N . GLU A 1 97 ? -0.427 -12.583 7.300 1.00 87.50 97 GLU A N 1
ATOM 786 C CA . GLU A 1 97 ? 0.753 -12.277 8.121 1.00 87.50 97 GLU A CA 1
ATOM 787 C C . GLU A 1 97 ? 0.455 -11.144 9.112 1.00 87.50 97 GLU A C 1
ATOM 789 O O . GLU A 1 97 ? 0.659 -11.304 10.320 1.00 87.50 97 GLU A O 1
ATOM 794 N N . ALA A 1 98 ? -0.176 -10.067 8.634 1.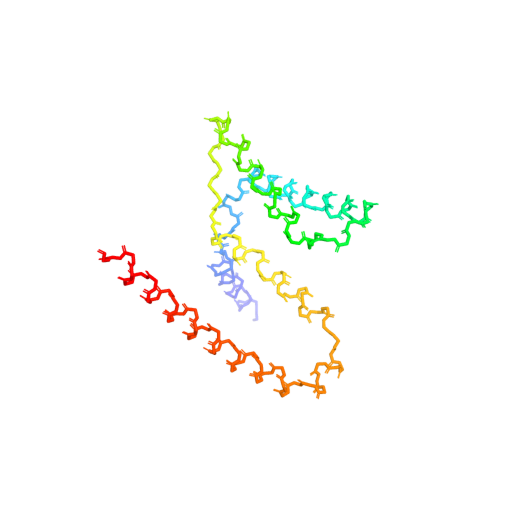00 88.50 98 ALA A N 1
ATOM 795 C CA . ALA A 1 98 ? -0.621 -8.968 9.481 1.00 88.50 98 ALA A CA 1
ATOM 796 C C . ALA A 1 98 ? -1.602 -9.438 10.571 1.00 88.50 98 ALA A C 1
ATOM 798 O O . ALA A 1 98 ? -1.444 -9.067 11.734 1.00 88.50 98 ALA A O 1
ATOM 799 N N . ALA A 1 99 ? -2.572 -10.296 10.238 1.00 87.94 99 ALA A N 1
ATOM 800 C CA . ALA A 1 99 ? -3.538 -10.828 11.200 1.00 87.94 99 ALA A CA 1
ATOM 801 C C . ALA A 1 99 ? -2.898 -11.753 12.254 1.00 87.94 99 ALA A C 1
ATOM 803 O O . ALA A 1 99 ? -3.309 -11.734 13.417 1.00 87.94 99 ALA A O 1
ATOM 804 N N . LEU A 1 100 ? -1.885 -12.543 11.880 1.00 87.75 100 LEU A N 1
ATOM 805 C CA . LEU A 1 100 ? -1.149 -13.408 12.808 1.00 87.75 100 LEU A CA 1
ATOM 806 C C . LEU A 1 100 ? -0.218 -12.632 13.748 1.00 87.75 100 LEU A C 1
ATOM 808 O O . LEU A 1 100 ? 0.017 -13.089 14.867 1.00 87.75 100 LEU A O 1
ATOM 812 N N . SER A 1 101 ? 0.286 -11.470 13.323 1.00 87.50 101 SER A N 1
ATOM 813 C CA . SER A 1 101 ? 1.162 -10.611 14.136 1.00 87.50 101 SER A CA 1
ATOM 814 C C . SER A 1 101 ? 0.448 -9.921 15.315 1.00 87.50 101 SER A C 1
ATOM 816 O O . SER A 1 101 ? 1.100 -9.409 16.228 1.00 87.50 101 SER A O 1
ATOM 818 N N . ILE A 1 102 ? -0.891 -9.908 15.322 1.00 86.50 102 ILE A N 1
ATOM 819 C CA . ILE A 1 102 ? -1.704 -9.216 16.329 1.00 86.50 102 ILE A CA 1
ATOM 820 C C . ILE A 1 102 ? -1.767 -10.018 17.637 1.00 86.50 102 ILE A C 1
ATOM 822 O O . ILE A 1 102 ? -2.109 -11.203 17.659 1.00 86.50 102 ILE A O 1
ATOM 826 N N . ASP A 1 103 ? -1.531 -9.340 18.767 1.00 86.12 103 ASP A N 1
ATOM 827 C CA . ASP A 1 103 ? -1.717 -9.934 20.093 1.00 86.12 103 ASP A CA 1
ATOM 828 C C . ASP A 1 103 ? -3.203 -10.224 20.364 1.00 86.12 103 ASP A C 1
ATOM 830 O O . ASP A 1 103 ? -4.024 -9.326 20.588 1.00 86.12 103 ASP A O 1
ATOM 834 N N . LYS A 1 104 ? -3.554 -11.514 20.373 1.00 83.00 104 LYS A N 1
ATOM 835 C CA . LYS A 1 104 ? -4.939 -11.988 20.527 1.00 83.00 104 LYS A CA 1
ATOM 836 C C . LYS A 1 104 ? -5.577 -11.554 21.854 1.00 83.00 104 LYS A C 1
ATOM 838 O O . LYS A 1 104 ? -6.794 -11.388 21.925 1.00 83.00 104 LYS A O 1
ATOM 843 N N . LYS A 1 105 ? -4.779 -11.361 22.911 1.00 85.06 105 LYS A N 1
ATOM 844 C CA . LYS A 1 105 ? -5.265 -11.041 24.263 1.00 85.06 105 LYS A CA 1
ATOM 845 C C . LYS A 1 105 ? -5.622 -9.559 24.401 1.00 85.06 105 LYS A C 1
ATOM 847 O O . LYS A 1 105 ? -6.646 -9.234 25.005 1.00 85.06 105 LYS A O 1
ATOM 852 N N . ALA A 1 106 ? -4.812 -8.673 23.832 1.00 84.25 106 ALA A N 1
ATOM 853 C CA . ALA A 1 106 ? -5.077 -7.241 23.755 1.00 84.25 106 ALA A CA 1
ATOM 854 C C . ALA A 1 106 ? -6.212 -6.934 22.768 1.00 84.25 106 ALA A C 1
ATOM 856 O O . ALA A 1 106 ? -7.108 -6.154 23.094 1.00 84.25 106 ALA A O 1
ATOM 857 N N . PHE A 1 107 ? -6.231 -7.607 21.613 1.00 85.12 107 PHE A N 1
ATOM 858 C CA . PHE A 1 107 ? -7.293 -7.469 20.616 1.00 85.12 107 PHE A CA 1
ATOM 859 C C . PHE A 1 107 ? -8.670 -7.812 21.195 1.00 85.12 107 PHE A C 1
ATOM 861 O O . PHE A 1 107 ? -9.611 -7.032 21.067 1.00 85.12 107 PHE A O 1
ATOM 868 N N . HIS A 1 108 ? -8.781 -8.931 21.919 1.00 84.44 108 HIS A N 1
ATOM 869 C CA . HIS A 1 108 ? -10.059 -9.353 22.491 1.00 84.44 108 HIS A CA 1
ATOM 870 C C . HIS A 1 108 ? -10.571 -8.403 23.590 1.00 84.44 108 HIS A C 1
ATOM 872 O O . HIS A 1 108 ? -11.776 -8.203 23.719 1.00 84.44 108 HIS A O 1
ATOM 878 N N . ARG A 1 109 ? -9.673 -7.747 24.339 1.00 92.31 109 ARG A N 1
ATOM 879 C CA . ARG A 1 109 ? -10.044 -6.739 25.350 1.00 92.31 109 ARG A CA 1
ATOM 880 C C . ARG A 1 109 ? -10.609 -5.455 24.734 1.00 92.31 109 ARG A C 1
ATOM 882 O O . ARG A 1 109 ? -11.410 -4.777 25.370 1.00 92.31 109 ARG A O 1
ATOM 889 N N . HIS A 1 110 ? -10.197 -5.126 23.512 1.00 91.50 110 HIS A N 1
ATOM 890 C CA . HIS A 1 110 ? -10.522 -3.867 22.841 1.00 91.50 110 HIS A CA 1
ATOM 891 C C . HIS A 1 110 ? -11.274 -4.069 21.519 1.00 91.50 110 HIS A C 1
ATOM 893 O O . HIS A 1 110 ? -11.268 -3.192 20.661 1.00 91.50 110 HIS A O 1
ATOM 899 N N . VAL A 1 111 ? -11.980 -5.189 21.355 1.00 93.00 111 VAL A N 1
ATOM 900 C CA . VAL A 1 111 ? -12.663 -5.509 20.092 1.00 93.00 111 VAL A CA 1
ATOM 901 C C . VAL A 1 111 ? -13.750 -4.486 19.731 1.00 93.00 111 VAL A C 1
ATOM 903 O O . VAL A 1 111 ? -13.887 -4.111 18.571 1.00 93.00 111 VAL A O 1
ATOM 906 N N . VAL A 1 112 ? -14.474 -3.964 20.727 1.00 93.75 112 VAL A N 1
ATOM 907 C CA . VAL A 1 112 ? -15.542 -2.968 20.533 1.00 93.75 112 VAL A CA 1
ATOM 908 C C . VAL A 1 112 ? -15.009 -1.659 19.932 1.00 93.75 112 VAL A C 1
ATOM 910 O O . VAL A 1 112 ? -15.502 -1.267 18.875 1.00 93.75 112 VAL A O 1
ATOM 913 N N . PRO A 1 113 ? -14.002 -0.980 20.523 1.00 94.69 113 PRO A N 1
ATOM 914 C CA . PRO A 1 113 ? -13.448 0.227 19.915 1.00 94.69 113 PRO A CA 1
ATOM 915 C C . PRO A 1 113 ? -12.756 -0.042 18.573 1.00 94.69 113 PRO A C 1
ATOM 917 O O . PRO A 1 113 ? -12.824 0.815 17.699 1.00 94.69 113 PRO A O 1
ATOM 920 N N . ILE A 1 114 ? -12.153 -1.221 18.367 1.00 93.75 114 ILE A N 1
ATOM 921 C CA . ILE A 1 114 ? -11.552 -1.593 17.074 1.00 93.75 114 ILE A CA 1
ATOM 922 C C . ILE A 1 114 ? -12.621 -1.674 15.978 1.00 93.75 114 ILE A C 1
ATOM 924 O O . ILE A 1 114 ? -12.458 -1.057 14.929 1.00 93.75 114 ILE A O 1
ATOM 928 N N . ILE A 1 115 ? -13.727 -2.386 16.218 1.00 94.25 115 ILE A N 1
ATOM 929 C CA . ILE A 1 115 ? -14.822 -2.514 15.242 1.00 94.25 115 ILE A CA 1
ATOM 930 C C . ILE A 1 115 ? -15.490 -1.159 15.001 1.00 94.25 115 ILE A C 1
ATOM 932 O O . ILE A 1 115 ? -15.788 -0.816 13.859 1.00 94.25 115 ILE A O 1
ATOM 936 N N . LEU A 1 116 ? -15.697 -0.366 16.055 1.00 95.75 116 LEU A N 1
ATOM 937 C CA . LEU A 1 116 ? -16.295 0.960 15.929 1.00 95.75 116 LEU A CA 1
ATOM 938 C C . LEU A 1 116 ? -15.407 1.896 15.101 1.00 95.75 116 LEU A C 1
ATOM 940 O O . LEU A 1 116 ? -15.910 2.571 14.207 1.00 95.75 116 LEU A O 1
ATOM 944 N N . PHE A 1 117 ? -14.093 1.891 15.337 1.00 94.75 117 PHE A N 1
ATOM 945 C CA . PHE A 1 117 ? -13.142 2.658 14.535 1.00 94.75 117 PHE A CA 1
ATOM 946 C C . PHE A 1 117 ? -13.073 2.153 13.090 1.00 94.75 117 PHE A C 1
ATOM 948 O O . PHE A 1 117 ? -13.061 2.963 12.170 1.00 94.75 117 PHE A O 1
ATOM 955 N N . ALA A 1 118 ? -13.095 0.837 12.877 1.00 94.69 118 ALA A N 1
ATOM 956 C CA . ALA A 1 118 ? -13.085 0.255 11.541 1.00 94.69 118 ALA A CA 1
ATOM 957 C C . ALA A 1 118 ? -14.337 0.645 10.741 1.00 94.69 118 ALA A C 1
ATOM 959 O O . ALA A 1 118 ? -14.222 1.155 9.636 1.00 94.69 118 ALA A O 1
ATOM 960 N N . VAL A 1 119 ? -15.540 0.466 11.291 1.00 96.19 119 VAL A N 1
ATOM 961 C CA . VAL A 1 119 ? -16.780 0.743 10.548 1.00 96.19 119 VAL A CA 1
ATOM 962 C C . VAL A 1 119 ? -17.039 2.244 10.449 1.00 96.19 119 VAL A C 1
ATOM 964 O O . VAL A 1 119 ? -17.162 2.785 9.352 1.00 96.19 119 VAL A O 1
ATOM 967 N N . VAL A 1 120 ? -17.113 2.940 11.586 1.00 97.19 120 VAL A N 1
ATOM 968 C CA . VAL A 1 120 ? -17.475 4.365 11.613 1.00 97.19 120 VAL A CA 1
ATOM 969 C C . VAL A 1 120 ? -16.357 5.219 11.017 1.00 97.19 120 VAL A C 1
ATOM 971 O O . VAL A 1 120 ? -16.641 6.144 10.257 1.00 97.19 120 VAL A O 1
ATOM 974 N N . GLY A 1 121 ? -15.094 4.891 11.307 1.00 96.00 121 GLY A N 1
ATOM 975 C CA . GLY A 1 121 ? -13.938 5.595 10.753 1.00 96.00 121 GLY A CA 1
ATOM 976 C C . GLY A 1 121 ? -13.846 5.442 9.239 1.00 96.00 121 GLY A C 1
ATOM 977 O O . GLY A 1 121 ? -13.730 6.452 8.549 1.00 96.00 121 GLY A O 1
ATOM 978 N N . THR A 1 122 ? -13.995 4.225 8.699 1.00 96.81 122 THR A N 1
ATOM 979 C CA . THR A 1 122 ? -14.005 4.028 7.240 1.00 96.81 122 THR A CA 1
ATOM 980 C C . THR A 1 122 ? -15.182 4.742 6.582 1.00 96.81 122 THR A C 1
ATOM 982 O O . THR A 1 122 ? -14.961 5.446 5.603 1.00 96.81 122 THR A O 1
ATOM 985 N N . LEU A 1 123 ? -16.402 4.657 7.130 1.00 97.62 123 LEU A N 1
ATOM 986 C CA . LEU A 1 123 ? -17.557 5.382 6.581 1.00 97.62 123 LEU A CA 1
ATOM 987 C C . LEU A 1 123 ? -17.306 6.894 6.532 1.00 97.62 123 LEU A C 1
ATOM 989 O O . LEU A 1 123 ? -17.518 7.524 5.495 1.00 97.62 123 LEU A O 1
ATOM 993 N N . MET A 1 124 ? -16.808 7.474 7.627 1.00 97.38 124 MET A N 1
ATOM 994 C CA . MET A 1 124 ? -16.515 8.904 7.698 1.00 97.38 124 MET A CA 1
ATOM 995 C C . MET A 1 124 ? -15.402 9.304 6.722 1.00 97.38 124 MET A C 1
ATOM 997 O O . MET A 1 124 ? -15.559 10.283 5.992 1.00 97.38 124 MET A O 1
ATOM 1001 N N . SER A 1 125 ? -14.307 8.540 6.656 1.00 96.88 125 SER A N 1
ATOM 1002 C CA . SER A 1 125 ? -13.218 8.782 5.706 1.00 96.88 125 SER A CA 1
ATOM 1003 C C . SER A 1 125 ? -13.697 8.695 4.260 1.00 96.88 125 SER A C 1
ATOM 1005 O O . SER A 1 125 ? -13.405 9.595 3.476 1.00 96.88 125 SER A O 1
ATOM 1007 N N . THR A 1 126 ? -14.489 7.679 3.908 1.00 96.62 126 THR A N 1
ATOM 1008 C CA . THR A 1 126 ? -15.038 7.531 2.555 1.00 96.62 126 THR A CA 1
ATOM 1009 C C . THR A 1 126 ? -15.954 8.696 2.194 1.00 96.62 126 THR A C 1
ATOM 1011 O O . THR A 1 126 ? -15.813 9.247 1.103 1.00 96.62 126 THR A O 1
ATOM 1014 N N . MET A 1 127 ? -16.846 9.129 3.095 1.00 96.94 127 MET A N 1
ATOM 1015 C CA . MET A 1 127 ? -17.705 10.292 2.836 1.00 96.94 127 MET A CA 1
ATOM 1016 C C . MET A 1 127 ? -16.894 11.576 2.642 1.00 96.94 127 MET A C 1
ATOM 1018 O O . MET A 1 127 ? -17.162 12.335 1.712 1.00 96.94 127 MET A O 1
ATOM 1022 N N . LEU A 1 128 ? -15.881 11.812 3.480 1.00 96.69 128 LEU A N 1
ATOM 1023 C CA . LEU A 1 128 ? -15.018 12.988 3.365 1.00 96.69 128 LEU A CA 1
ATOM 1024 C C . LEU A 1 128 ? -14.244 12.993 2.046 1.00 96.69 128 LEU A C 1
ATOM 1026 O O . LEU A 1 128 ? -14.293 13.985 1.319 1.00 96.69 128 LEU A O 1
ATOM 1030 N N . THR A 1 129 ? -13.580 11.890 1.697 1.00 96.00 129 THR A N 1
ATOM 1031 C CA . THR A 1 129 ? -12.843 11.783 0.432 1.00 96.00 129 THR A CA 1
ATOM 1032 C C . THR A 1 129 ? -13.776 11.941 -0.768 1.00 96.00 129 THR A C 1
ATOM 1034 O O . THR A 1 129 ? -13.441 12.674 -1.696 1.00 96.00 129 THR A O 1
ATOM 1037 N N . ALA A 1 130 ? -14.970 11.341 -0.738 1.00 95.56 130 ALA A N 1
ATOM 1038 C CA . ALA A 1 130 ? -15.950 11.472 -1.815 1.00 95.56 130 ALA A CA 1
ATOM 1039 C C . ALA A 1 130 ? -16.413 12.924 -2.016 1.00 95.56 130 ALA A C 1
ATOM 1041 O O . ALA A 1 130 ? -16.473 13.400 -3.150 1.00 95.56 130 ALA A O 1
ATOM 1042 N N . LEU A 1 131 ? -16.694 13.656 -0.932 1.00 95.69 131 LEU A N 1
ATOM 1043 C CA . LEU A 1 131 ? -17.084 15.068 -1.008 1.00 95.69 131 LEU A CA 1
ATOM 1044 C C . LEU A 1 131 ? -15.948 15.956 -1.522 1.00 95.69 131 LEU A C 1
ATOM 1046 O O . LEU A 1 131 ? -16.193 16.833 -2.351 1.00 95.69 131 LEU A O 1
ATOM 1050 N N . ILE A 1 132 ? -14.718 15.727 -1.050 1.00 95.81 132 ILE A N 1
ATOM 1051 C CA . ILE A 1 132 ? -13.530 16.472 -1.490 1.00 95.81 132 ILE A CA 1
ATOM 1052 C C . ILE A 1 132 ? -13.312 16.270 -2.987 1.00 95.81 132 ILE A C 1
ATOM 1054 O O . ILE A 1 132 ? -13.153 17.247 -3.715 1.00 95.8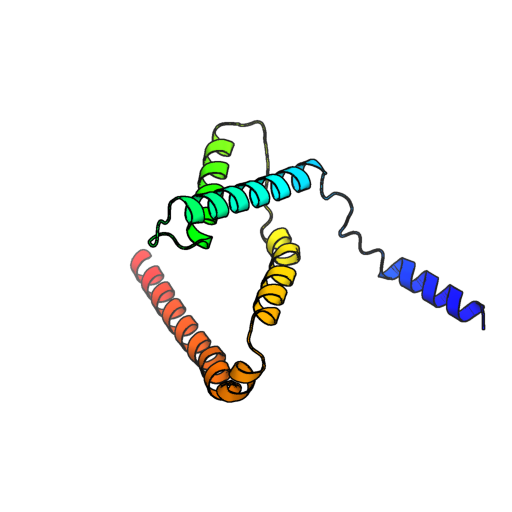1 132 ILE A O 1
ATOM 1058 N N . VAL A 1 133 ? -13.355 15.021 -3.455 1.00 95.62 133 VAL A N 1
ATOM 1059 C CA . VAL A 1 133 ? -13.175 14.703 -4.874 1.00 95.62 133 VAL A CA 1
ATOM 1060 C C . VAL A 1 133 ? -14.317 15.283 -5.703 1.00 95.62 133 VAL A C 1
ATOM 1062 O O . VAL A 1 133 ? -14.046 15.984 -6.666 1.00 95.62 133 VAL A O 1
ATOM 1065 N N . SER A 1 134 ? -15.579 15.0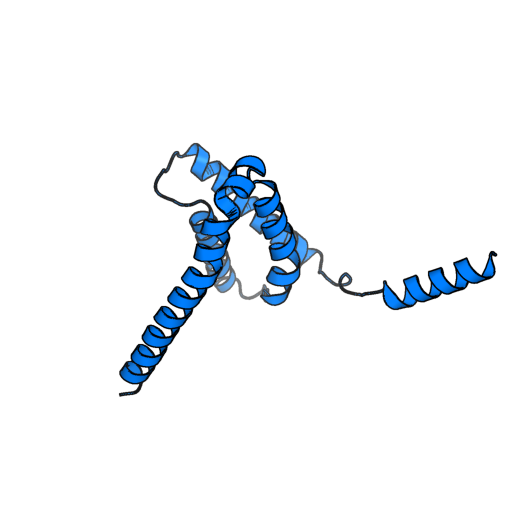93 -5.307 1.00 92.62 134 SER A N 1
ATOM 1066 C CA . SER A 1 134 ? -16.737 15.614 -6.049 1.00 92.62 134 SER A CA 1
ATOM 1067 C C . SER A 1 134 ? -16.704 17.139 -6.197 1.00 92.62 134 SER A C 1
ATOM 1069 O O . SER A 1 134 ? -16.903 17.662 -7.296 1.00 92.62 134 SER A O 1
ATOM 1071 N N . LYS A 1 135 ? -16.391 17.866 -5.116 1.00 90.44 135 LYS A N 1
ATOM 1072 C CA . LYS A 1 135 ? -16.233 19.324 -5.173 1.00 90.44 135 LYS A CA 1
ATOM 1073 C C . LYS A 1 135 ? -14.992 19.749 -5.952 1.00 90.44 135 LYS A C 1
ATOM 1075 O O . LYS A 1 135 ? -15.059 20.736 -6.678 1.00 90.44 135 LYS A O 1
ATOM 1080 N N . GLY A 1 136 ? -13.889 19.012 -5.827 1.00 90.56 136 GLY A N 1
ATOM 1081 C CA . GLY A 1 136 ? -12.668 19.244 -6.596 1.00 90.56 136 GLY A CA 1
ATOM 1082 C C . GLY A 1 136 ? -12.900 19.087 -8.098 1.00 90.56 136 GLY A C 1
ATOM 1083 O O . GLY A 1 136 ? -12.524 19.960 -8.870 1.00 90.56 136 GLY A O 1
ATOM 1084 N N . THR A 1 137 ? -13.605 18.035 -8.513 1.00 89.94 137 THR A N 1
ATOM 1085 C CA . THR A 1 137 ? -13.974 17.802 -9.914 1.00 89.94 137 THR A CA 1
ATOM 1086 C C . THR A 1 137 ? -14.915 18.885 -10.443 1.00 89.94 137 THR A C 1
ATOM 1088 O O . THR A 1 137 ? -14.718 19.353 -11.559 1.00 89.94 137 THR A O 1
ATOM 1091 N N . ALA A 1 138 ? -15.889 19.343 -9.649 1.00 83.19 138 ALA A N 1
ATOM 1092 C CA . ALA A 1 138 ? -16.766 20.449 -10.043 1.00 83.19 138 ALA A CA 1
ATOM 1093 C C . ALA A 1 138 ? -16.002 21.776 -10.227 1.00 83.19 138 ALA A C 1
ATOM 1095 O O . ALA A 1 138 ? -16.301 22.533 -11.148 1.00 83.19 138 ALA A O 1
ATOM 1096 N N . LEU A 1 139 ? -14.992 22.033 -9.387 1.00 82.50 139 LEU A N 1
ATOM 1097 C CA . LEU A 1 139 ? -14.138 23.220 -9.476 1.00 82.50 139 LEU A CA 1
ATOM 1098 C C . LEU A 1 139 ? -13.156 23.159 -10.656 1.00 82.50 139 LEU A C 1
ATOM 1100 O O . LEU A 1 139 ? -12.821 24.192 -11.212 1.00 82.50 139 LEU A O 1
ATOM 1104 N N . MET A 1 140 ? -12.721 21.962 -11.054 1.00 83.12 140 MET A N 1
ATOM 1105 C CA . MET A 1 140 ? -11.824 21.753 -12.199 1.00 83.12 140 MET A CA 1
ATOM 1106 C C . MET A 1 140 ? -12.560 21.751 -13.554 1.00 83.12 140 MET A C 1
ATOM 1108 O O . MET A 1 140 ? -11.916 21.830 -14.595 1.00 83.12 140 MET A O 1
ATOM 1112 N N . ASN A 1 141 ? -13.895 21.641 -13.537 1.00 76.81 141 ASN A N 1
ATOM 1113 C CA . ASN A 1 141 ? -14.776 21.664 -14.712 1.00 76.81 141 ASN A CA 1
ATOM 1114 C C . ASN A 1 141 ? -15.444 23.040 -14.948 1.00 76.81 141 ASN A C 1
ATOM 1116 O O . ASN A 1 141 ? -16.327 23.147 -15.798 1.00 76.81 141 ASN A O 1
ATOM 1120 N N . THR A 1 142 ? -15.069 24.071 -14.181 1.00 60.66 142 THR A N 1
ATOM 1121 C CA . THR A 1 142 ? -15.485 25.474 -14.381 1.00 60.66 142 THR A CA 1
ATOM 1122 C C . THR A 1 142 ? -14.284 26.288 -14.836 1.00 60.66 142 THR A C 1
ATOM 1124 O O . THR A 1 142 ? -14.462 27.136 -15.736 1.00 60.66 142 THR A O 1
#

Foldseek 3Di:
DVVVVVVVVVVCVVPVPPPPDPPPPVVVVVVVVVLVVVLVVQLVVCVVVVPPPDDSVNSSVVSVVVVVVVVVVPVPDPDDDDVVVCCVPPVVVVVVVVVVPDDPVVCVVCVVVVVCCVVVVVVVVVVVVVVVVVVVVVVVVD

Radius of gyration: 22.98 Å; chains: 1; bounding box: 40×74×51 Å

InterPro domains:
  IPR006153 Cation/H+ exchanger, transmembrane domain [PF00999] (36-134)
  IPR018422 Cation/H+ exchanger, CPA1 family [PTHR10110] (26-131)